Protein AF-A0A150N5N3-F1 (afdb_monomer_lite)

Foldseek 3Di:
DDPVVVVVVVVVCVVPDDLQKKKWKWFLFFTQDTGDGPNDDLPHDGVHTDDCQDLQVVCQVVVAWDWDWDPCPGRNATWTKTKHFDDDVSHGGMIMIIIHNDDDVPVQDWQFFDDPNDTDTHHPVQWPDWDCDPNWIWTDGPPDTGTGDPPPPPDDDDDDDDDDDDD

Structure (mmCIF, N/CA/C/O backbone):
data_AF-A0A150N5N3-F1
#
_entry.id   AF-A0A150N5N3-F1
#
loop_
_atom_site.group_PDB
_atom_site.id
_atom_site.type_symbol
_atom_site.label_atom_id
_atom_site.label_alt_id
_atom_site.label_comp_id
_atom_site.label_asym_id
_atom_site.label_entity_id
_atom_site.label_seq_id
_atom_site.pdbx_PDB_ins_code
_atom_site.Cartn_x
_atom_site.Cartn_y
_atom_site.Cartn_z
_atom_site.occupancy
_atom_site.B_iso_or_equiv
_atom_site.auth_seq_id
_atom_site.auth_comp_id
_atom_site.auth_asym_id
_atom_site.auth_atom_id
_atom_site.pdbx_PDB_model_num
ATOM 1 N N . MET A 1 1 ? -0.217 6.697 16.733 1.00 68.69 1 MET A N 1
ATOM 2 C CA . MET A 1 1 ? -0.863 7.430 15.624 1.00 68.69 1 MET A CA 1
ATOM 3 C C . MET A 1 1 ? -2.122 8.104 16.159 1.00 68.69 1 MET A C 1
ATOM 5 O O . MET A 1 1 ? -2.891 7.429 16.837 1.00 68.69 1 MET A O 1
ATOM 9 N N . ASP A 1 2 ? -2.324 9.403 15.938 1.00 77.12 2 ASP A N 1
ATOM 10 C CA . ASP A 1 2 ? -3.511 10.107 16.445 1.00 77.12 2 ASP A CA 1
ATOM 11 C C . ASP A 1 2 ? -4.735 9.940 15.508 1.00 77.12 2 ASP A C 1
ATOM 13 O O . ASP A 1 2 ? -4.597 9.624 14.323 1.00 77.12 2 ASP A O 1
ATOM 17 N N . ARG A 1 3 ? -5.951 10.145 16.036 1.00 73.44 3 ARG A N 1
ATOM 18 C CA . ARG A 1 3 ? -7.210 9.987 15.276 1.00 73.44 3 ARG A CA 1
ATOM 19 C C . ARG A 1 3 ? -7.422 11.046 14.183 1.00 73.44 3 ARG A C 1
ATOM 21 O O . ARG A 1 3 ? -8.033 10.734 13.162 1.00 73.44 3 ARG A O 1
ATOM 28 N N . PHE A 1 4 ? -6.944 12.270 14.381 1.00 72.19 4 PHE A N 1
ATOM 29 C CA . PHE A 1 4 ? -7.058 13.372 13.423 1.00 72.19 4 PHE A CA 1
ATOM 30 C C . PHE A 1 4 ? -6.203 13.123 12.169 1.00 72.19 4 PHE A C 1
ATOM 32 O O . PHE A 1 4 ? -6.682 13.299 11.043 1.00 72.19 4 PHE A O 1
ATOM 39 N N . THR A 1 5 ? -4.989 12.595 12.339 1.00 83.81 5 THR A N 1
ATOM 40 C CA . THR A 1 5 ? -4.118 12.176 11.230 1.00 83.81 5 THR A CA 1
ATOM 41 C C . THR A 1 5 ? -4.751 11.046 10.426 1.00 83.81 5 THR A C 1
ATOM 43 O O . THR A 1 5 ? -4.779 11.103 9.197 1.00 83.81 5 THR A O 1
ATOM 46 N N . VAL A 1 6 ? -5.340 10.049 11.096 1.00 86.44 6 VAL A N 1
ATOM 47 C CA . VAL A 1 6 ? -6.051 8.954 10.414 1.00 86.44 6 VAL A CA 1
ATOM 48 C C . VAL A 1 6 ? -7.205 9.498 9.569 1.00 86.44 6 VAL A C 1
ATOM 50 O O . VAL A 1 6 ? -7.305 9.154 8.394 1.00 86.44 6 VAL A O 1
ATOM 53 N N . SER A 1 7 ? -8.035 10.391 10.118 1.00 85.19 7 SER A N 1
ATOM 54 C CA . SER A 1 7 ? -9.146 11.002 9.373 1.00 85.19 7 SER A CA 1
ATOM 55 C C . SER A 1 7 ? -8.671 11.777 8.139 1.00 85.19 7 SER A C 1
ATOM 57 O O . SER A 1 7 ? -9.297 11.706 7.082 1.00 85.19 7 SER A O 1
ATOM 59 N N . SER A 1 8 ? -7.560 12.504 8.262 1.00 87.75 8 SER A N 1
ATOM 60 C CA . SER A 1 8 ? -6.985 13.284 7.161 1.00 87.75 8 SER A CA 1
ATOM 61 C C . SER A 1 8 ? -6.475 12.381 6.036 1.00 87.75 8 SER A C 1
ATOM 63 O O . SER A 1 8 ? -6.786 12.613 4.869 1.00 87.75 8 SER A O 1
ATOM 65 N N . ILE A 1 9 ? -5.770 11.299 6.385 1.00 88.75 9 ILE A N 1
ATOM 66 C CA . ILE A 1 9 ? -5.293 10.298 5.421 1.00 88.75 9 ILE A CA 1
ATOM 67 C C . ILE A 1 9 ? -6.475 9.648 4.699 1.00 88.75 9 ILE A C 1
ATOM 69 O O . ILE A 1 9 ? -6.479 9.575 3.474 1.00 88.75 9 ILE A O 1
ATOM 73 N N . VAL A 1 10 ? -7.507 9.229 5.435 1.00 86.62 10 VAL A N 1
ATOM 74 C CA . VAL A 1 10 ? -8.708 8.611 4.852 1.00 86.62 10 VAL A CA 1
ATOM 75 C C . VAL A 1 10 ? -9.387 9.541 3.848 1.00 86.62 10 VAL A C 1
ATOM 77 O O . VAL A 1 10 ? -9.803 9.089 2.781 1.00 86.62 10 VAL A O 1
ATOM 80 N N . LYS A 1 11 ? -9.479 10.841 4.148 1.00 86.25 11 LYS A N 1
ATOM 81 C CA . LYS A 1 11 ? -10.048 11.825 3.220 1.00 86.25 11 LYS A CA 1
ATOM 82 C C . LYS A 1 11 ? -9.256 11.886 1.911 1.00 86.25 11 LYS A C 1
ATOM 84 O O . LYS A 1 11 ? -9.840 11.728 0.845 1.00 86.25 11 LYS A O 1
ATOM 89 N N . VAL A 1 12 ? -7.933 12.020 2.002 1.00 86.88 12 VAL A N 1
ATOM 90 C CA . VAL A 1 12 ? -7.040 12.058 0.832 1.00 86.88 12 VAL A CA 1
ATOM 91 C C . VAL A 1 12 ? -7.145 10.770 0.010 1.00 86.88 12 VAL A C 1
ATOM 93 O O . VAL A 1 12 ? -7.246 10.816 -1.212 1.00 86.88 12 VAL A O 1
ATOM 96 N N . MET A 1 13 ? -7.181 9.605 0.659 1.00 85.31 13 MET A N 1
ATOM 97 C CA . MET A 1 13 ? -7.297 8.319 -0.039 1.00 85.31 13 MET A CA 1
ATOM 98 C C . MET A 1 13 ? -8.621 8.178 -0.799 1.00 85.31 13 MET A C 1
ATOM 100 O O . MET A 1 13 ? -8.628 7.659 -1.913 1.00 85.31 13 MET A O 1
ATOM 104 N N . ASN A 1 14 ? -9.724 8.667 -0.230 1.00 82.12 14 ASN A N 1
ATOM 105 C CA . ASN A 1 14 ? -11.031 8.652 -0.889 1.00 82.12 14 ASN A CA 1
ATOM 106 C C . ASN A 1 14 ? -11.118 9.600 -2.094 1.00 82.12 14 ASN A C 1
ATOM 108 O O . ASN A 1 14 ? -11.886 9.330 -3.014 1.00 82.12 14 ASN A O 1
ATOM 112 N N . GLU A 1 15 ? -10.349 10.690 -2.100 1.00 82.38 15 GLU A N 1
ATOM 113 C CA . GLU A 1 15 ? -10.271 11.617 -3.236 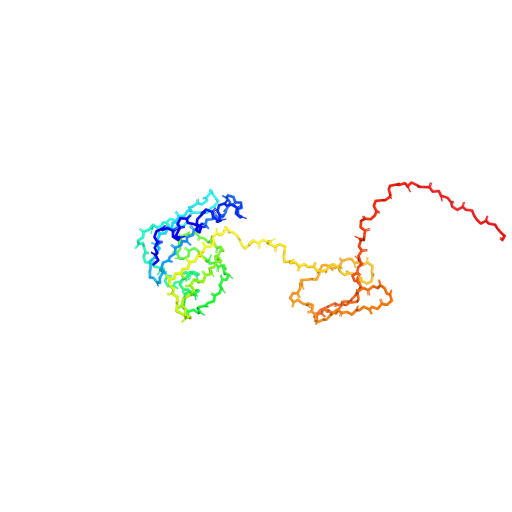1.00 82.38 15 GLU A CA 1
ATOM 114 C C . GLU A 1 15 ? -9.346 11.095 -4.351 1.00 82.38 15 GLU A C 1
ATOM 116 O O . GLU A 1 15 ? -9.626 11.301 -5.530 1.00 82.38 15 GLU A O 1
ATOM 121 N N . LEU A 1 16 ? -8.258 10.399 -3.997 1.00 78.44 16 LEU A N 1
ATOM 122 C CA . LEU A 1 16 ? -7.225 9.974 -4.951 1.00 78.44 16 LEU A CA 1
ATOM 123 C C . LEU A 1 16 ? -7.509 8.649 -5.666 1.00 78.44 16 LEU A C 1
ATOM 125 O O . LEU A 1 16 ? -6.997 8.436 -6.767 1.00 78.44 16 LEU A O 1
ATOM 129 N N . PHE A 1 17 ? -8.258 7.734 -5.053 1.00 74.31 17 PHE A N 1
ATOM 130 C CA . PHE A 1 17 ? -8.409 6.378 -5.576 1.00 74.31 17 PHE A CA 1
ATOM 131 C C . PHE A 1 17 ? -9.862 6.046 -5.941 1.00 74.31 17 PHE A C 1
ATOM 133 O O . PHE A 1 17 ? -10.785 6.383 -5.197 1.00 74.31 17 PHE A O 1
ATOM 140 N N . PRO A 1 18 ? -10.096 5.321 -7.054 1.00 63.94 18 PRO A N 1
ATOM 141 C CA . PRO A 1 18 ? -11.420 4.801 -7.375 1.00 63.94 18 PRO A CA 1
ATOM 142 C C . PRO A 1 18 ? -11.907 3.829 -6.286 1.00 63.94 18 PRO A C 1
ATOM 144 O O . PRO A 1 18 ? -11.107 3.172 -5.617 1.00 63.94 18 PRO A O 1
ATOM 147 N N . LYS A 1 19 ? -13.237 3.689 -6.147 1.00 68.38 19 LYS A N 1
ATOM 148 C CA . LYS A 1 19 ? -13.951 2.911 -5.098 1.00 68.38 19 LYS A CA 1
ATOM 149 C C . LYS A 1 19 ? -13.674 1.392 -5.079 1.00 68.38 19 LYS A C 1
ATOM 151 O O . LYS A 1 19 ? -14.403 0.626 -4.449 1.00 68.38 19 LYS A O 1
ATOM 156 N N . GLU A 1 20 ? -12.669 0.942 -5.810 1.00 76.56 20 GLU A N 1
ATOM 157 C CA . GLU A 1 20 ? -12.324 -0.457 -6.047 1.00 76.56 20 GLU A CA 1
ATOM 158 C C . GLU A 1 20 ? -11.259 -0.953 -5.062 1.00 76.56 20 GLU A C 1
ATOM 160 O O . GLU A 1 20 ? -11.224 -2.141 -4.736 1.00 76.56 20 GLU A O 1
ATOM 165 N N . ALA A 1 21 ? -10.438 -0.046 -4.527 1.00 86.69 21 ALA A N 1
ATOM 166 C CA . ALA A 1 21 ? -9.411 -0.368 -3.548 1.00 86.69 21 ALA A CA 1
ATOM 167 C C . ALA A 1 21 ? -9.968 -0.387 -2.119 1.00 86.69 21 ALA A C 1
ATOM 169 O O . ALA A 1 21 ? -10.728 0.491 -1.711 1.00 86.69 21 ALA A O 1
ATOM 170 N N . SER A 1 22 ? -9.555 -1.398 -1.361 1.00 93.44 22 SER A N 1
ATOM 171 C CA . SER A 1 22 ? -9.689 -1.435 0.093 1.00 93.44 22 SER A CA 1
ATOM 172 C C . SER A 1 22 ? -8.506 -0.722 0.737 1.00 93.44 22 SER A C 1
ATOM 174 O O . SER A 1 22 ? -7.384 -0.810 0.236 1.00 93.44 22 SER A O 1
ATOM 176 N N . PHE A 1 23 ? -8.720 -0.082 1.881 1.00 94.38 23 PHE A N 1
ATOM 177 C CA . PHE A 1 23 ? -7.664 0.627 2.602 1.00 94.38 23 PHE A CA 1
ATOM 178 C C . PHE A 1 23 ? -7.583 0.192 4.052 1.00 94.38 23 PHE A C 1
ATOM 180 O O . PHE A 1 23 ? -8.599 -0.008 4.713 1.00 94.38 23 PHE A O 1
ATOM 187 N N . VAL A 1 24 ? -6.363 0.068 4.563 1.00 95.38 24 VAL A N 1
ATOM 188 C CA . VAL A 1 24 ? -6.113 -0.174 5.981 1.00 95.38 24 VAL A CA 1
ATOM 189 C C . VAL A 1 24 ? -4.992 0.733 6.471 1.00 95.38 24 VAL A C 1
ATOM 191 O O . VAL A 1 24 ? -3.990 0.929 5.781 1.00 95.38 24 VAL A O 1
ATOM 194 N N . ILE A 1 25 ? -5.173 1.298 7.660 1.00 96.00 25 ILE A N 1
ATOM 195 C CA . ILE A 1 25 ? -4.165 2.100 8.356 1.00 96.00 25 ILE A CA 1
ATOM 196 C C . ILE A 1 25 ? -3.837 1.390 9.662 1.00 96.00 25 ILE A C 1
ATOM 198 O O . ILE A 1 25 ? -4.743 0.954 10.376 1.00 96.00 25 ILE A O 1
ATOM 202 N N . SER A 1 26 ? -2.554 1.276 9.980 1.00 96.06 26 SER A N 1
ATOM 203 C CA . SER A 1 26 ? -2.055 0.684 11.221 1.00 96.06 26 SER A CA 1
ATOM 204 C C . SER A 1 26 ? -1.124 1.640 11.961 1.00 96.06 26 SER A C 1
ATOM 206 O O . SER A 1 26 ? -0.554 2.545 11.348 1.00 96.06 26 SER A O 1
ATOM 208 N N . ASP A 1 27 ? -0.938 1.413 13.261 1.00 95.00 27 ASP A N 1
ATOM 209 C CA . ASP A 1 27 ? 0.291 1.828 13.947 1.00 95.00 27 ASP A CA 1
ATOM 210 C C . ASP A 1 27 ? 1.403 0.785 13.695 1.00 95.00 27 ASP A C 1
ATOM 212 O O . ASP A 1 27 ? 1.389 0.075 12.681 1.00 95.00 27 ASP A O 1
ATOM 216 N N . ASP A 1 28 ? 2.389 0.720 14.586 1.00 93.00 28 ASP A N 1
ATOM 217 C CA . ASP A 1 28 ? 3.499 -0.228 14.570 1.00 93.00 28 ASP A CA 1
ATOM 218 C C . ASP A 1 28 ? 3.085 -1.673 14.920 1.00 93.00 28 ASP A C 1
ATOM 220 O O . ASP A 1 28 ? 3.849 -2.606 14.670 1.00 93.00 28 ASP A O 1
ATOM 224 N N . LYS A 1 29 ? 1.889 -1.893 15.487 1.00 94.50 29 LYS A N 1
ATOM 225 C CA . LYS A 1 29 ? 1.471 -3.182 16.079 1.00 94.50 29 LYS A CA 1
ATOM 226 C C . LYS A 1 29 ? 0.069 -3.650 15.691 1.00 94.50 29 LYS A C 1
ATOM 228 O O . LYS A 1 29 ? -0.176 -4.861 15.652 1.00 94.50 29 LYS A O 1
ATOM 233 N N . ARG A 1 30 ? -0.877 -2.741 15.470 1.00 96.81 30 ARG A N 1
ATOM 234 C CA . ARG A 1 30 ? -2.312 -3.006 15.311 1.00 96.81 30 ARG A CA 1
ATOM 235 C C . ARG A 1 30 ? -2.925 -2.162 14.203 1.00 96.81 30 ARG A C 1
ATOM 237 O O . ARG A 1 30 ? -2.501 -1.043 13.919 1.00 96.81 30 ARG A O 1
ATOM 244 N N . TYR A 1 31 ? -3.975 -2.694 13.593 1.00 96.69 31 TYR A N 1
ATOM 245 C CA . TYR A 1 31 ? -4.794 -1.951 12.644 1.00 96.69 31 TYR A CA 1
ATOM 246 C C . TYR A 1 31 ? -5.665 -0.931 13.383 1.00 96.69 31 TYR A C 1
ATOM 248 O O . TYR A 1 31 ? -6.297 -1.251 14.386 1.00 96.69 31 TYR A O 1
ATOM 256 N N . ILE A 1 32 ? -5.710 0.303 12.889 1.00 95.75 32 ILE A N 1
ATOM 257 C CA . ILE A 1 32 ? -6.466 1.417 13.481 1.00 95.75 32 ILE A CA 1
ATOM 258 C C . ILE A 1 32 ? -7.730 1.703 12.679 1.00 95.75 32 ILE A C 1
ATOM 260 O O . ILE A 1 32 ? -8.762 2.062 13.240 1.00 95.75 32 ILE A O 1
ATOM 264 N N . TYR A 1 33 ? -7.654 1.555 11.362 1.00 94.94 33 TYR A N 1
ATOM 265 C CA . TYR A 1 33 ? -8.752 1.863 10.463 1.00 94.94 33 TYR A CA 1
ATOM 266 C C . TYR A 1 33 ? -8.780 0.865 9.318 1.00 94.94 33 TYR A C 1
ATOM 268 O O . TYR A 1 33 ? -7.728 0.501 8.792 1.00 94.94 33 TYR A O 1
ATOM 276 N N . TYR A 1 34 ? -9.983 0.457 8.925 1.00 95.31 34 TYR A N 1
ATOM 277 C CA . TYR A 1 34 ? -10.206 -0.393 7.770 1.00 95.31 34 TYR A CA 1
ATOM 278 C C . TYR A 1 34 ? -11.414 0.104 6.978 1.00 95.31 34 TYR A C 1
ATOM 280 O O . TYR A 1 34 ? -12.492 0.296 7.540 1.00 95.31 34 TYR A O 1
ATOM 288 N N . GLN A 1 35 ? -11.225 0.292 5.677 1.00 93.50 35 GLN A N 1
ATOM 289 C CA . GLN A 1 35 ? -12.264 0.637 4.718 1.00 93.50 35 GLN A CA 1
ATOM 290 C C . GLN A 1 35 ? -12.314 -0.453 3.643 1.00 93.50 35 GLN A C 1
ATOM 292 O O . GLN A 1 35 ? -11.443 -0.476 2.768 1.00 93.50 35 GLN A O 1
ATOM 297 N N . PRO A 1 36 ? -13.305 -1.359 3.694 1.00 93.88 36 PRO A N 1
ATOM 298 C CA . PRO A 1 36 ? -13.489 -2.357 2.655 1.00 93.88 36 PRO A CA 1
ATOM 299 C C . PRO A 1 36 ? -14.038 -1.731 1.365 1.00 93.88 36 PRO A C 1
ATOM 301 O O . PRO A 1 36 ? -14.794 -0.757 1.397 1.00 93.88 36 PRO A O 1
ATOM 304 N N . SER A 1 37 ? -13.709 -2.334 0.225 1.00 91.50 37 SER A N 1
ATOM 305 C CA . SER A 1 37 ? -14.311 -2.040 -1.075 1.00 91.50 37 SER A CA 1
ATOM 306 C C . SER A 1 37 ? -15.324 -3.118 -1.457 1.00 91.50 37 SER A C 1
ATOM 308 O O . SER A 1 37 ? -15.383 -4.190 -0.856 1.00 91.50 37 SER A O 1
ATOM 310 N N . LYS A 1 38 ? -16.120 -2.863 -2.503 1.00 87.81 38 LYS A N 1
ATOM 311 C CA . LYS A 1 38 ? -17.047 -3.877 -3.036 1.00 87.81 38 LYS A CA 1
ATOM 312 C C . LYS A 1 38 ? -16.328 -5.072 -3.668 1.00 87.81 38 LYS A C 1
ATOM 314 O O . LYS A 1 38 ? -16.919 -6.141 -3.763 1.00 87.81 38 LYS A O 1
ATOM 319 N N . GLN A 1 39 ? -15.099 -4.878 -4.150 1.00 89.12 39 GLN A N 1
ATOM 320 C CA . GLN A 1 39 ? -14.358 -5.912 -4.875 1.00 89.12 39 GLN A CA 1
ATOM 321 C C . GLN A 1 39 ? -13.527 -6.799 -3.952 1.00 89.12 39 GLN A C 1
ATOM 323 O O . GLN A 1 39 ? -13.301 -7.963 -4.274 1.00 89.12 39 GLN A O 1
ATOM 328 N N . ILE A 1 40 ? -13.046 -6.262 -2.829 1.00 91.00 40 ILE A N 1
ATOM 329 C CA . ILE A 1 40 ? -12.215 -7.022 -1.905 1.00 91.00 40 ILE A CA 1
ATOM 330 C C . ILE A 1 40 ? -12.435 -6.576 -0.467 1.00 91.00 40 ILE A C 1
ATOM 332 O O . ILE A 1 40 ? -12.318 -5.397 -0.152 1.00 91.00 40 ILE A O 1
ATOM 336 N N . ASP A 1 41 ? -12.695 -7.539 0.411 1.00 94.19 41 ASP A N 1
ATOM 337 C CA . ASP A 1 41 ? -12.859 -7.329 1.844 1.00 94.19 41 ASP A CA 1
ATOM 338 C C . ASP A 1 41 ? -12.057 -8.396 2.605 1.00 94.19 41 ASP A C 1
ATOM 340 O O . ASP A 1 41 ? -12.379 -9.582 2.551 1.00 94.19 41 ASP A O 1
ATOM 344 N N . LEU A 1 42 ? -10.993 -7.969 3.292 1.00 94.19 42 LEU A N 1
ATOM 345 C CA . LEU A 1 42 ? -10.104 -8.829 4.085 1.00 94.19 42 LEU A CA 1
ATOM 346 C C . LEU A 1 42 ? -10.624 -9.068 5.509 1.00 94.19 42 LEU A C 1
ATOM 348 O O . LEU A 1 42 ? -9.957 -9.744 6.294 1.00 94.19 42 LEU A O 1
ATOM 352 N N . LYS A 1 43 ? -11.783 -8.492 5.860 1.00 95.06 43 LYS A N 1
ATOM 353 C CA . LYS A 1 43 ? -12.440 -8.618 7.169 1.00 95.06 43 LYS A CA 1
ATOM 354 C C . LYS A 1 43 ? -11.561 -8.188 8.349 1.00 95.06 43 LYS A C 1
ATOM 356 O O . LYS A 1 43 ? -11.709 -8.710 9.451 1.00 95.06 43 LYS A O 1
ATOM 361 N N . ILE A 1 44 ? -10.665 -7.226 8.122 1.00 95.50 44 ILE A N 1
ATOM 362 C CA . ILE A 1 44 ? -9.809 -6.646 9.164 1.00 95.50 44 ILE A CA 1
ATOM 363 C C . ILE A 1 44 ? -10.662 -5.777 10.086 1.00 95.50 44 ILE A C 1
ATOM 365 O O . ILE A 1 44 ? -11.489 -4.992 9.621 1.00 95.50 44 ILE A O 1
ATOM 369 N N . ARG A 1 45 ? -10.446 -5.878 11.397 1.00 95.69 45 ARG A N 1
ATOM 370 C CA . ARG A 1 45 ? -11.115 -5.026 12.382 1.00 95.69 45 ARG A CA 1
ATOM 371 C C . ARG A 1 45 ? -10.111 -4.077 13.038 1.00 95.69 45 ARG A C 1
ATOM 373 O O . ARG A 1 45 ? -8.997 -4.493 13.362 1.00 95.69 45 ARG A O 1
ATOM 380 N N . PRO A 1 46 ? -10.476 -2.805 13.273 1.00 94.94 46 PRO A N 1
ATOM 381 C CA . PRO A 1 46 ? -9.700 -1.936 14.149 1.00 94.94 46 PRO A CA 1
ATOM 382 C C . PRO A 1 46 ? -9.424 -2.612 15.499 1.00 94.94 46 PRO A C 1
ATOM 384 O O . PRO A 1 46 ? -10.337 -3.134 16.136 1.00 94.94 46 PRO A O 1
ATOM 387 N N . GLY A 1 47 ? -8.165 -2.606 15.928 1.00 94.94 47 GLY A N 1
ATOM 388 C CA . GLY A 1 47 ? -7.673 -3.294 17.122 1.00 94.94 47 GLY A CA 1
ATOM 389 C C . GLY A 1 47 ? -6.993 -4.638 16.848 1.00 94.94 47 GLY A C 1
ATOM 390 O O . GLY A 1 47 ? -6.209 -5.082 17.693 1.00 94.94 47 GLY A O 1
ATOM 391 N N . ASP A 1 48 ? -7.215 -5.254 15.683 1.00 96.44 48 ASP A N 1
ATOM 392 C CA . ASP A 1 48 ? -6.541 -6.497 15.299 1.00 96.44 48 ASP A CA 1
ATOM 393 C C . ASP A 1 48 ? -5.021 -6.294 15.237 1.00 96.44 48 ASP A C 1
ATOM 395 O O . ASP A 1 48 ? -4.526 -5.267 14.762 1.00 96.44 48 ASP A O 1
ATOM 399 N N . LYS A 1 49 ? -4.258 -7.295 15.690 1.00 97.38 49 LYS A N 1
ATOM 400 C CA . LYS A 1 49 ? -2.798 -7.298 15.537 1.00 97.38 49 LYS A CA 1
ATOM 401 C C . LYS A 1 49 ? -2.424 -7.433 14.064 1.00 97.38 49 LYS A C 1
ATOM 403 O O . LYS A 1 49 ? -3.047 -8.193 13.319 1.00 97.38 49 LYS A O 1
ATOM 408 N N . ILE A 1 50 ? -1.354 -6.752 13.668 1.00 97.06 50 ILE A N 1
ATOM 409 C CA . ILE A 1 50 ? -0.804 -6.882 12.320 1.00 97.06 50 ILE A CA 1
ATOM 410 C C . ILE A 1 50 ? -0.278 -8.310 12.148 1.00 97.06 50 ILE A C 1
ATOM 412 O O . ILE A 1 50 ? 0.533 -8.790 12.941 1.00 97.06 50 ILE A O 1
ATOM 416 N N . LYS A 1 51 ? -0.752 -9.005 11.108 1.00 95.56 51 LYS A N 1
ATOM 417 C CA . LYS A 1 51 ? -0.331 -10.385 10.835 1.00 95.56 51 LYS A CA 1
ATOM 418 C C . LYS A 1 51 ? 1.106 -10.394 10.293 1.00 95.56 51 LYS A C 1
ATOM 420 O O . LYS A 1 51 ? 1.344 -9.668 9.325 1.00 95.56 51 LYS A O 1
ATOM 425 N N . PRO A 1 52 ? 2.028 -11.222 10.820 1.00 94.31 52 PRO A N 1
ATOM 426 C CA . PRO A 1 52 ? 3.425 -11.270 10.363 1.00 94.31 52 PRO A CA 1
ATOM 427 C C . PRO A 1 52 ? 3.587 -11.519 8.857 1.00 94.31 52 PRO A C 1
ATOM 429 O O . PRO A 1 52 ? 4.416 -10.910 8.193 1.00 94.31 52 PRO A O 1
ATOM 432 N N . GLU A 1 53 ? 2.708 -12.343 8.288 1.00 93.81 53 GLU A N 1
ATOM 433 C CA . GLU A 1 53 ? 2.715 -12.678 6.859 1.00 93.81 53 GLU A CA 1
ATOM 434 C C . GLU A 1 53 ? 2.097 -11.587 5.962 1.00 93.81 53 GLU A C 1
ATOM 436 O O . GLU A 1 53 ? 2.087 -11.711 4.733 1.00 93.81 53 GLU A O 1
ATOM 441 N N . SER A 1 54 ? 1.555 -10.511 6.542 1.00 95.56 54 SER A N 1
ATOM 442 C CA . SER A 1 54 ? 0.923 -9.427 5.786 1.00 95.56 54 SER A CA 1
ATOM 443 C C . SER A 1 54 ? 1.948 -8.507 5.119 1.00 95.56 54 SER A C 1
ATOM 445 O O . SER A 1 54 ? 3.072 -8.325 5.587 1.00 95.56 54 SER A O 1
ATOM 447 N N . VAL A 1 55 ? 1.530 -7.864 4.026 1.00 96.56 55 VAL A N 1
ATOM 448 C CA . VAL A 1 55 ? 2.340 -6.834 3.351 1.00 96.56 55 VAL A CA 1
ATOM 449 C C . VAL A 1 55 ? 2.637 -5.654 4.290 1.00 96.56 55 VAL A C 1
ATOM 451 O O . VAL A 1 55 ? 3.749 -5.130 4.284 1.00 96.56 55 VAL A O 1
ATOM 454 N N . THR A 1 56 ? 1.680 -5.302 5.155 1.00 97.25 56 THR A N 1
ATOM 455 C CA . THR A 1 56 ? 1.815 -4.244 6.166 1.00 97.25 56 THR A CA 1
ATOM 456 C C . THR A 1 56 ? 2.949 -4.537 7.144 1.00 97.25 56 THR A C 1
ATOM 458 O O . THR A 1 56 ? 3.791 -3.671 7.366 1.00 97.25 56 THR A O 1
ATOM 461 N N . TYR A 1 57 ? 3.015 -5.760 7.684 1.00 97.44 57 TYR A N 1
ATOM 462 C CA . TYR A 1 57 ? 4.093 -6.158 8.593 1.00 97.44 57 TYR A CA 1
ATOM 463 C C . TYR A 1 57 ? 5.455 -6.033 7.914 1.00 97.44 57 TYR A C 1
ATOM 465 O O . TYR A 1 57 ? 6.345 -5.362 8.425 1.00 97.44 57 TYR A O 1
ATOM 473 N N . LYS A 1 58 ? 5.584 -6.589 6.704 1.00 97.00 58 LYS A N 1
ATOM 474 C CA . LYS A 1 58 ? 6.832 -6.535 5.935 1.00 97.00 58 LYS A CA 1
ATOM 475 C C . LYS A 1 58 ? 7.287 -5.097 5.659 1.00 97.00 58 LYS A C 1
ATOM 477 O O . LYS A 1 58 ? 8.475 -4.806 5.762 1.00 97.00 58 LYS A O 1
ATOM 482 N N . ALA A 1 59 ? 6.361 -4.197 5.328 1.00 97.50 59 ALA A N 1
ATOM 483 C CA . ALA A 1 59 ? 6.674 -2.789 5.086 1.00 97.50 59 ALA A CA 1
ATOM 484 C C . ALA A 1 59 ? 7.144 -2.058 6.350 1.00 97.50 59 ALA A C 1
ATOM 486 O O . ALA A 1 59 ? 8.077 -1.262 6.272 1.00 97.50 59 ALA A O 1
ATOM 487 N N . LEU A 1 60 ? 6.546 -2.357 7.507 1.00 96.56 60 LEU A N 1
ATOM 488 C CA . LEU A 1 60 ? 6.988 -1.831 8.800 1.00 96.56 60 LEU A CA 1
ATOM 489 C C . LEU A 1 60 ? 8.378 -2.357 9.178 1.00 96.56 60 LEU A C 1
ATOM 491 O O . LEU A 1 60 ? 9.223 -1.575 9.600 1.00 96.56 60 LEU A O 1
ATOM 495 N N . THR A 1 61 ? 8.638 -3.653 8.979 1.00 95.62 61 THR A N 1
ATOM 496 C CA . THR A 1 61 ? 9.928 -4.283 9.305 1.00 95.62 61 THR A CA 1
ATOM 497 C C . THR A 1 61 ? 11.067 -3.759 8.438 1.00 95.62 61 THR A C 1
ATOM 499 O O . THR A 1 61 ? 12.137 -3.455 8.951 1.00 95.62 61 THR A O 1
ATOM 502 N N . VAL A 1 62 ? 10.854 -3.652 7.124 1.00 95.38 62 VAL A N 1
ATOM 503 C CA . VAL A 1 62 ? 11.892 -3.196 6.181 1.00 95.38 62 VAL A CA 1
ATOM 504 C C . VAL A 1 62 ? 11.917 -1.664 6.065 1.00 95.38 62 VAL A C 1
ATOM 506 O O . VAL A 1 62 ? 12.786 -1.116 5.395 1.00 95.38 62 VAL A O 1
ATOM 509 N N . GLN A 1 63 ? 10.962 -0.967 6.691 1.00 95.25 63 GLN A N 1
ATOM 510 C CA . GLN A 1 63 ? 10.843 0.497 6.696 1.00 95.25 63 GLN A CA 1
ATOM 511 C C . GLN A 1 63 ? 10.837 1.115 5.288 1.00 95.25 63 GLN A C 1
ATOM 513 O O . GLN A 1 63 ? 11.315 2.222 5.056 1.00 95.25 63 GLN A O 1
ATOM 518 N N . ARG A 1 64 ? 10.264 0.400 4.315 1.00 94.06 64 ARG A N 1
ATOM 519 C CA . ARG A 1 64 ? 10.122 0.875 2.935 1.00 94.06 64 ARG A CA 1
ATOM 520 C C . ARG A 1 64 ? 8.804 0.435 2.327 1.00 94.06 64 ARG A C 1
ATOM 522 O O . ARG A 1 64 ? 8.150 -0.485 2.816 1.00 94.06 64 ARG A O 1
ATOM 529 N N . LYS A 1 65 ? 8.443 1.066 1.211 1.00 95.12 65 LYS A N 1
ATOM 530 C CA . LYS A 1 65 ? 7.292 0.657 0.403 1.00 95.12 65 LYS A CA 1
ATOM 531 C C . LYS A 1 65 ? 7.442 -0.798 -0.051 1.00 95.12 65 LYS A C 1
ATOM 533 O O . LYS A 1 65 ? 8.454 -1.158 -0.648 1.00 95.12 65 LYS A O 1
ATOM 538 N N . ILE A 1 66 ? 6.403 -1.600 0.164 1.00 95.69 66 ILE A N 1
ATOM 539 C CA . ILE A 1 66 ? 6.287 -2.974 -0.340 1.00 95.69 66 ILE A CA 1
ATOM 540 C C . ILE A 1 66 ? 5.039 -3.070 -1.218 1.00 95.69 66 ILE A C 1
ATOM 542 O O . ILE A 1 66 ? 3.993 -2.524 -0.874 1.00 95.69 66 ILE A O 1
ATOM 546 N N . ALA A 1 67 ? 5.146 -3.760 -2.353 1.00 93.12 67 ALA A N 1
ATOM 547 C CA . ALA A 1 67 ? 4.034 -4.022 -3.262 1.00 93.12 67 ALA A CA 1
ATOM 548 C C . ALA A 1 67 ? 4.082 -5.487 -3.718 1.00 93.12 67 ALA A C 1
ATOM 550 O O . ALA A 1 67 ? 4.918 -5.849 -4.544 1.00 93.12 67 ALA A O 1
ATOM 551 N N . GLU A 1 68 ? 3.226 -6.339 -3.154 1.00 92.31 68 GLU A N 1
ATOM 552 C CA . GLU A 1 68 ? 3.322 -7.797 -3.304 1.00 92.31 68 GLU A CA 1
ATOM 553 C C . GLU A 1 68 ? 1.953 -8.466 -3.447 1.00 92.31 68 GLU A C 1
ATOM 555 O O . GLU A 1 68 ? 0.957 -8.037 -2.858 1.00 92.31 68 GLU A O 1
ATOM 560 N N . GLN A 1 69 ? 1.927 -9.563 -4.209 1.00 93.44 69 GLN A N 1
ATOM 561 C CA . GLN A 1 69 ? 0.790 -10.474 -4.261 1.00 93.44 69 GLN A CA 1
ATOM 562 C C . GLN A 1 69 ? 0.846 -11.415 -3.054 1.00 93.44 69 GLN A C 1
ATOM 564 O O . GLN A 1 69 ? 1.873 -12.041 -2.791 1.00 93.44 69 GLN A O 1
ATOM 569 N N . LYS A 1 70 ? -0.270 -11.535 -2.342 1.00 94.94 70 LYS A N 1
ATOM 570 C CA . LYS A 1 70 ? -0.479 -12.490 -1.258 1.00 94.94 70 LYS A CA 1
ATOM 571 C C . LYS A 1 70 ? -1.526 -13.513 -1.669 1.00 94.94 70 LYS A C 1
ATOM 573 O O . LYS A 1 70 ? -2.505 -13.193 -2.350 1.00 94.94 70 LYS A O 1
ATOM 578 N N . ASP A 1 71 ? -1.281 -14.755 -1.275 1.00 92.81 71 ASP A N 1
ATOM 579 C CA . ASP A 1 71 ? -2.242 -15.838 -1.415 1.00 92.81 71 ASP A CA 1
ATOM 580 C C . ASP A 1 71 ? -3.339 -15.738 -0.337 1.00 92.81 71 ASP A C 1
ATOM 582 O O . ASP A 1 71 ? -3.363 -14.827 0.496 1.00 92.81 71 ASP A O 1
ATOM 586 N N . SER A 1 72 ? -4.281 -16.677 -0.360 1.00 92.56 72 SER A N 1
ATOM 587 C CA . SER A 1 72 ? -5.398 -16.717 0.583 1.00 92.56 72 SER A CA 1
ATOM 588 C C . SER A 1 72 ? -5.009 -17.127 2.008 1.00 92.56 72 SER A C 1
ATOM 590 O O . SER A 1 72 ? -5.865 -17.073 2.889 1.00 92.56 72 SER A O 1
ATOM 592 N N . ARG A 1 73 ? -3.754 -17.502 2.298 1.00 91.62 73 ARG A N 1
ATOM 593 C CA . ARG A 1 73 ? -3.369 -18.046 3.617 1.00 91.62 73 ARG A CA 1
ATOM 594 C C . ARG A 1 73 ? -3.472 -17.010 4.734 1.00 91.62 73 ARG A C 1
ATOM 596 O O . ARG A 1 73 ? -3.752 -17.362 5.874 1.00 91.62 73 ARG A O 1
ATOM 603 N N . VAL A 1 74 ? -3.264 -15.730 4.418 1.00 89.19 74 VAL A N 1
ATOM 604 C CA . VAL A 1 74 ? -3.204 -14.663 5.431 1.00 89.19 74 VAL A CA 1
ATOM 605 C C . VAL A 1 74 ? -4.596 -14.154 5.822 1.00 89.19 74 VAL A C 1
ATOM 607 O O . VAL A 1 74 ? -4.863 -13.949 7.008 1.00 89.19 74 VAL A O 1
ATOM 610 N N . PHE A 1 75 ? -5.493 -13.943 4.854 1.00 92.00 75 PHE A N 1
ATOM 611 C CA . PHE A 1 75 ? -6.812 -13.315 5.071 1.00 92.00 75 PHE A CA 1
ATOM 612 C C . PHE A 1 75 ? -7.986 -14.079 4.434 1.00 92.00 75 PHE A C 1
ATOM 614 O O . PHE A 1 75 ? -9.084 -13.546 4.333 1.00 92.00 75 PHE A O 1
ATOM 621 N N . GLY A 1 76 ? -7.779 -15.320 3.991 1.00 91.19 76 GLY A N 1
ATOM 622 C CA . GLY A 1 76 ? -8.812 -16.154 3.364 1.00 91.19 76 GLY A CA 1
ATOM 623 C C . GLY A 1 76 ? -9.080 -15.836 1.890 1.00 91.19 76 GLY A C 1
ATOM 624 O O . GLY A 1 76 ? -9.626 -16.674 1.179 1.00 91.19 76 GLY A O 1
ATOM 625 N N . VAL A 1 77 ? -8.641 -14.674 1.399 1.00 92.25 77 VAL A N 1
ATOM 626 C CA . VAL A 1 77 ? -8.755 -14.262 -0.007 1.00 92.25 77 VAL A CA 1
ATOM 627 C C . VAL A 1 77 ? -7.399 -13.791 -0.543 1.00 92.25 77 VAL A C 1
ATOM 629 O O . VAL A 1 77 ? -6.662 -13.123 0.189 1.00 92.25 77 VAL A O 1
ATOM 632 N N . PRO A 1 78 ? -7.028 -14.144 -1.788 1.00 93.56 78 PRO A N 1
ATOM 633 C CA . PRO A 1 78 ? -5.810 -13.635 -2.404 1.00 93.56 78 PRO A CA 1
ATOM 634 C C . PRO A 1 78 ? -5.959 -12.143 -2.713 1.00 93.56 78 PRO A C 1
ATOM 636 O O . PRO A 1 78 ? -7.036 -11.681 -3.092 1.00 93.56 78 PRO A O 1
ATOM 639 N N . TYR A 1 79 ? -4.875 -11.387 -2.570 1.00 94.44 79 TYR A N 1
ATOM 640 C CA . TYR A 1 79 ? -4.901 -9.939 -2.763 1.00 94.44 79 TYR A CA 1
ATOM 641 C C . TYR A 1 79 ? -3.541 -9.391 -3.180 1.00 94.44 79 TYR A C 1
ATOM 643 O O . TYR A 1 79 ? -2.501 -9.982 -2.898 1.00 94.44 79 TYR A O 1
ATOM 651 N N . PHE A 1 80 ? -3.539 -8.231 -3.827 1.00 93.56 80 PHE A N 1
ATOM 652 C CA . PHE A 1 80 ? -2.338 -7.440 -4.050 1.00 93.56 80 PHE A CA 1
ATOM 653 C C . PHE A 1 80 ? -2.299 -6.292 -3.045 1.00 93.56 80 PHE A C 1
ATOM 655 O O . PHE A 1 80 ? -3.197 -5.448 -3.024 1.00 93.56 80 PHE A O 1
ATOM 662 N N . GLY A 1 81 ? -1.283 -6.278 -2.187 1.00 94.25 81 GLY A N 1
ATOM 663 C CA . GLY A 1 81 ? -1.104 -5.242 -1.174 1.00 94.25 81 GLY A CA 1
ATOM 664 C C . GLY A 1 81 ? -0.012 -4.261 -1.573 1.00 94.25 81 GLY A C 1
ATOM 665 O O . GLY A 1 81 ? 1.066 -4.679 -1.989 1.00 94.25 81 GLY A O 1
ATOM 666 N N . ILE A 1 82 ? -0.272 -2.968 -1.401 1.00 94.38 82 ILE A N 1
ATOM 667 C CA . ILE A 1 82 ? 0.725 -1.898 -1.495 1.00 94.38 82 ILE A CA 1
ATOM 668 C C . ILE A 1 82 ? 0.775 -1.205 -0.139 1.00 94.38 82 ILE A C 1
ATOM 670 O O . ILE A 1 82 ? -0.161 -0.496 0.220 1.00 94.38 82 ILE A O 1
ATOM 674 N N . SER A 1 83 ? 1.858 -1.400 0.604 1.00 95.94 83 SER A N 1
ATOM 675 C CA . SER A 1 83 ? 2.049 -0.863 1.950 1.00 95.94 83 SER A CA 1
ATOM 676 C C . SER A 1 83 ? 3.159 0.178 1.953 1.00 95.94 83 SER A C 1
ATOM 678 O O . SER A 1 83 ? 4.267 -0.093 1.491 1.00 95.94 83 SER A O 1
ATOM 680 N N . VAL A 1 84 ? 2.867 1.364 2.481 1.00 95.25 84 VAL A N 1
ATOM 681 C CA . VAL A 1 84 ? 3.820 2.465 2.664 1.00 95.25 84 VAL A CA 1
ATOM 682 C C . VAL A 1 84 ? 3.917 2.748 4.164 1.00 95.25 84 VAL A C 1
ATOM 684 O O . VAL A 1 84 ? 2.904 3.104 4.775 1.00 95.25 84 VAL A O 1
ATOM 687 N N . PRO A 1 85 ? 5.082 2.534 4.800 1.00 95.88 85 PRO A N 1
ATOM 688 C CA . PRO A 1 85 ? 5.249 2.844 6.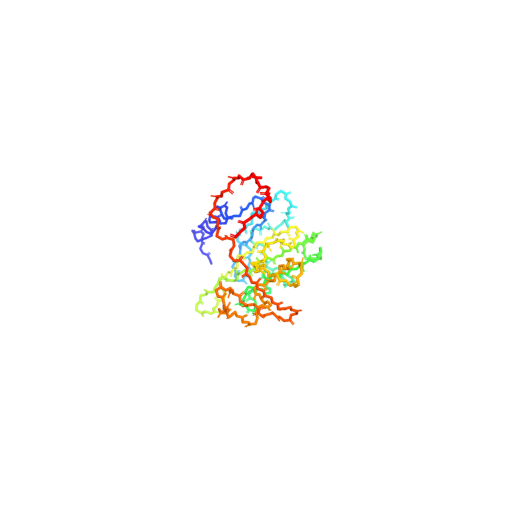211 1.00 95.88 85 PRO A CA 1
ATOM 689 C C . PRO A 1 85 ? 5.310 4.361 6.411 1.00 95.88 85 PRO A C 1
ATOM 691 O O . PRO A 1 85 ? 5.849 5.091 5.581 1.00 95.88 85 PRO A O 1
ATOM 694 N N . ILE A 1 86 ? 4.757 4.822 7.526 1.00 93.81 86 ILE A N 1
ATOM 695 C CA . ILE A 1 86 ? 4.888 6.193 8.008 1.00 93.81 86 ILE A CA 1
ATOM 696 C C . ILE A 1 86 ? 6.036 6.190 9.005 1.00 93.81 86 ILE A C 1
ATOM 698 O O . ILE A 1 86 ? 5.950 5.546 10.055 1.00 93.81 86 ILE A O 1
ATOM 702 N N . LEU A 1 87 ? 7.111 6.879 8.642 1.00 92.56 87 LEU A N 1
ATOM 703 C CA . LEU A 1 87 ? 8.327 6.971 9.435 1.00 92.56 87 LEU A CA 1
ATOM 704 C C . LEU A 1 87 ? 8.382 8.328 10.139 1.00 92.56 87 LEU A C 1
ATOM 706 O O . LEU A 1 87 ? 8.030 9.347 9.550 1.00 92.56 87 LEU A O 1
ATOM 710 N N . ASP A 1 88 ? 8.848 8.317 11.378 1.00 90.31 88 ASP A N 1
ATOM 711 C CA . ASP A 1 88 ? 9.172 9.489 12.185 1.00 90.31 88 ASP A CA 1
ATOM 712 C C . ASP A 1 88 ? 10.601 9.306 12.690 1.00 90.31 88 ASP A C 1
ATOM 714 O O . ASP A 1 88 ? 10.882 8.348 13.413 1.00 90.31 88 ASP A O 1
ATOM 718 N N . ASP A 1 89 ? 11.511 10.154 12.215 1.00 90.00 89 ASP A N 1
ATOM 719 C CA . ASP A 1 89 ? 12.953 10.050 12.471 1.00 90.00 89 ASP A CA 1
ATOM 720 C C . ASP A 1 89 ? 13.514 8.627 12.237 1.00 90.00 89 ASP A C 1
ATOM 722 O O . ASP A 1 89 ? 14.153 8.012 13.087 1.00 90.00 89 ASP A O 1
ATOM 726 N N . GLY A 1 90 ? 13.148 8.028 11.096 1.00 86.00 90 GLY A N 1
ATOM 727 C CA . GLY A 1 90 ? 13.534 6.659 10.724 1.00 86.00 90 GLY A CA 1
ATOM 728 C C . GLY A 1 90 ? 12.779 5.539 11.454 1.00 86.00 90 GLY A C 1
ATOM 729 O O . GLY A 1 90 ? 12.903 4.375 11.078 1.00 86.00 90 GLY A O 1
ATOM 730 N N . ASN A 1 91 ? 11.942 5.855 12.443 1.00 90.25 91 ASN A N 1
ATOM 731 C CA . ASN A 1 91 ? 11.179 4.865 13.199 1.00 90.25 91 ASN A CA 1
ATOM 732 C C . ASN A 1 91 ? 9.749 4.713 12.654 1.00 90.25 91 ASN A C 1
ATOM 734 O O . ASN A 1 91 ? 9.038 5.708 12.501 1.00 90.25 91 ASN A O 1
ATOM 738 N N . PRO A 1 92 ? 9.261 3.487 12.399 1.00 91.00 92 PRO A N 1
ATOM 739 C CA . PRO A 1 92 ? 7.906 3.273 11.912 1.00 91.00 92 PRO A CA 1
ATOM 740 C C . PRO A 1 92 ? 6.876 3.601 13.000 1.00 91.00 92 PRO A C 1
ATOM 742 O O . PRO A 1 92 ? 6.824 2.950 14.041 1.00 91.00 92 PRO A O 1
ATOM 745 N N . LYS A 1 93 ? 6.023 4.599 12.748 1.00 93.69 93 LYS A N 1
ATOM 746 C CA . LYS A 1 93 ? 4.883 4.976 13.611 1.00 93.69 93 LYS A CA 1
ATOM 747 C C . LYS A 1 93 ? 3.558 4.386 13.147 1.00 93.69 93 LYS A C 1
ATOM 749 O O . LYS A 1 93 ? 2.568 4.431 13.880 1.00 93.69 93 LYS A O 1
ATOM 754 N N . GLY A 1 94 ? 3.529 3.884 11.919 1.00 94.56 94 GLY A N 1
ATOM 755 C CA . GLY A 1 94 ? 2.343 3.322 11.306 1.00 94.56 94 GLY A CA 1
ATOM 756 C C . GLY A 1 94 ? 2.564 2.920 9.864 1.00 94.56 94 GLY A C 1
ATOM 757 O O . GLY A 1 94 ? 3.670 3.003 9.333 1.00 94.56 94 GLY A O 1
ATOM 758 N N . CYS A 1 95 ? 1.502 2.469 9.217 1.00 96.25 95 CYS A N 1
ATOM 759 C CA . CYS A 1 95 ? 1.536 2.101 7.813 1.00 96.25 95 CYS A CA 1
ATOM 760 C C . CYS A 1 95 ? 0.182 2.358 7.163 1.00 96.25 95 CYS A C 1
ATOM 762 O O . CYS A 1 95 ? -0.865 2.090 7.753 1.00 96.25 95 CYS A O 1
ATOM 764 N N . VAL A 1 96 ? 0.210 2.848 5.927 1.00 95.75 96 VAL A N 1
ATOM 765 C CA . VAL A 1 96 ? -0.961 2.936 5.056 1.00 95.75 96 VAL A CA 1
ATOM 766 C C . VAL A 1 96 ? -0.847 1.832 4.023 1.00 95.75 96 VAL A C 1
ATOM 768 O O . VAL A 1 96 ? 0.183 1.690 3.365 1.00 95.75 96 VAL A O 1
ATOM 771 N N . THR A 1 97 ? -1.892 1.025 3.884 1.00 95.44 97 THR A N 1
ATOM 772 C CA . THR A 1 97 ? -1.911 -0.087 2.939 1.00 95.44 97 THR A CA 1
ATOM 773 C C . THR A 1 97 ? -3.142 -0.016 2.046 1.00 95.44 97 THR A C 1
ATOM 775 O O . THR A 1 97 ? -4.273 0.006 2.530 1.00 95.44 97 THR A O 1
ATOM 778 N N . ALA A 1 98 ? -2.908 -0.017 0.736 1.00 93.69 98 ALA A N 1
ATOM 779 C CA . ALA A 1 98 ? -3.926 -0.236 -0.280 1.00 93.69 98 ALA A CA 1
ATOM 780 C C . ALA A 1 98 ? -4.005 -1.725 -0.624 1.00 93.69 98 ALA A C 1
ATOM 782 O O . ALA A 1 98 ? -2.985 -2.404 -0.758 1.00 93.69 98 ALA A O 1
ATOM 783 N N . ILE A 1 99 ? -5.224 -2.227 -0.765 1.00 94.00 99 ILE A N 1
ATOM 784 C CA . ILE A 1 99 ? -5.543 -3.628 -1.015 1.00 94.00 99 ILE A CA 1
ATOM 785 C C . ILE A 1 99 ? -6.378 -3.687 -2.286 1.00 94.00 99 ILE A C 1
ATOM 787 O O . ILE A 1 99 ? -7.436 -3.064 -2.387 1.00 94.00 99 ILE A O 1
ATOM 791 N N . LEU A 1 100 ? -5.899 -4.456 -3.252 1.00 91.38 100 LEU A N 1
ATOM 792 C CA . LEU A 1 100 ? -6.502 -4.600 -4.568 1.00 91.38 100 LEU A CA 1
ATOM 793 C C . LEU A 1 100 ? -6.753 -6.087 -4.849 1.00 91.38 100 LEU A C 1
ATOM 795 O O . LEU A 1 100 ? -5.969 -6.931 -4.407 1.00 91.38 100 LEU A O 1
ATOM 799 N N . PRO A 1 101 ? -7.803 -6.443 -5.608 1.00 89.56 101 PRO A N 1
ATOM 800 C CA . PRO A 1 101 ? -8.064 -7.840 -5.962 1.00 89.56 101 PRO A CA 1
ATOM 801 C C . PRO A 1 101 ? -6.983 -8.425 -6.877 1.00 89.56 101 PRO A C 1
ATOM 803 O O . PRO A 1 101 ? -6.763 -9.635 -6.898 1.00 89.56 101 PRO A O 1
ATOM 806 N N . ARG A 1 102 ? -6.301 -7.575 -7.651 1.00 86.25 102 ARG A N 1
ATOM 807 C CA . ARG A 1 102 ? -5.218 -7.948 -8.564 1.00 86.25 102 ARG A CA 1
ATOM 808 C C . ARG A 1 102 ? -4.152 -6.866 -8.552 1.00 86.25 102 ARG A C 1
ATOM 810 O O . ARG A 1 102 ? -4.451 -5.711 -8.246 1.00 86.25 102 ARG A O 1
ATOM 817 N N . LYS A 1 103 ? -2.923 -7.234 -8.925 1.00 83.44 103 LYS A N 1
ATOM 818 C CA . LYS A 1 103 ? -1.866 -6.258 -9.201 1.00 83.44 103 LYS A CA 1
ATOM 819 C C . LYS A 1 103 ? -2.424 -5.229 -10.183 1.00 83.44 103 LYS A C 1
ATOM 821 O O . LYS A 1 103 ? -2.860 -5.631 -11.265 1.00 83.44 103 LYS A O 1
ATOM 826 N N . PRO A 1 104 ? -2.474 -3.939 -9.812 1.00 75.69 104 PRO A N 1
ATOM 827 C CA . PRO A 1 104 ? -3.035 -2.959 -10.704 1.00 75.69 104 PRO A CA 1
ATOM 828 C C . PRO A 1 104 ? -2.132 -2.918 -11.929 1.00 75.69 104 PRO A C 1
ATOM 830 O O . PRO A 1 104 ? -0.909 -2.793 -11.811 1.00 75.69 104 PRO A O 1
ATOM 833 N N . LEU A 1 105 ? -2.743 -3.001 -13.106 1.00 66.69 105 LEU A N 1
ATOM 834 C CA . LEU A 1 105 ? -2.096 -2.678 -14.372 1.00 66.69 105 LEU A CA 1
ATOM 835 C C . LEU A 1 105 ? -1.920 -1.157 -14.466 1.00 66.69 105 LEU A C 1
ATOM 837 O O . LEU A 1 105 ? -2.239 -0.575 -15.498 1.00 66.69 105 LEU A O 1
ATOM 841 N N . LEU A 1 106 ? -1.488 -0.500 -13.373 1.00 58.03 106 LEU A N 1
ATOM 842 C CA . LEU A 1 106 ? -1.037 0.883 -13.427 1.00 58.03 106 LEU A CA 1
ATOM 843 C C . LEU A 1 106 ? -0.118 0.934 -14.634 1.00 58.03 106 LEU A C 1
ATOM 845 O O . LEU A 1 106 ? 0.848 0.170 -14.690 1.00 58.03 106 LEU A O 1
ATOM 849 N N . THR A 1 107 ? -0.490 1.754 -15.614 1.00 56.06 107 THR A N 1
ATOM 850 C CA . THR A 1 107 ? 0.352 2.097 -16.747 1.00 56.06 107 THR A CA 1
ATOM 851 C C . THR A 1 107 ? 1.651 2.573 -16.138 1.00 56.06 107 THR A C 1
ATOM 853 O O . THR A 1 107 ? 1.746 3.723 -15.706 1.00 56.06 107 THR A O 1
ATOM 856 N N . MET A 1 108 ? 2.626 1.666 -16.015 1.00 60.12 108 MET A N 1
ATOM 857 C CA . MET A 1 108 ? 3.991 2.072 -15.766 1.00 60.12 108 MET A CA 1
ATOM 858 C C . MET A 1 108 ? 4.245 3.137 -16.810 1.00 60.12 108 MET A C 1
ATOM 860 O O . MET A 1 108 ? 3.925 2.887 -17.978 1.00 60.12 108 MET A O 1
ATOM 864 N N . PRO A 1 109 ? 4.707 4.330 -16.416 1.00 72.31 109 PRO A N 1
ATOM 865 C CA . PRO A 1 109 ? 5.003 5.323 -17.413 1.00 72.31 109 PRO A CA 1
ATOM 866 C C . PRO A 1 109 ? 5.967 4.634 -18.391 1.00 72.31 109 PRO A C 1
ATOM 868 O O . PRO A 1 109 ? 6.888 3.902 -18.000 1.00 72.31 109 PRO A O 1
ATOM 871 N N . TYR A 1 110 ? 5.642 4.735 -19.666 1.00 80.50 110 TYR A N 1
ATOM 872 C CA . TYR A 1 110 ? 6.400 4.105 -20.723 1.00 80.50 110 TYR A CA 1
ATOM 873 C C . TYR A 1 110 ? 6.665 5.153 -21.783 1.00 80.50 110 TYR A C 1
ATOM 875 O O . TYR A 1 110 ? 5.839 6.028 -22.049 1.00 80.50 110 TYR A O 1
ATOM 883 N N . LEU A 1 111 ? 7.837 5.058 -22.384 1.00 87.44 111 LEU A N 1
ATOM 884 C CA . LEU A 1 111 ? 8.198 5.821 -23.551 1.00 87.44 111 LEU A CA 1
ATOM 885 C C . LEU A 1 111 ? 7.945 4.942 -24.767 1.00 87.44 111 LEU A C 1
ATOM 887 O O . LEU A 1 111 ? 8.509 3.856 -24.884 1.00 87.44 111 LEU A O 1
ATOM 891 N N . THR A 1 112 ? 7.083 5.379 -25.677 1.00 89.56 112 THR A N 1
ATOM 892 C CA . THR A 1 112 ? 6.884 4.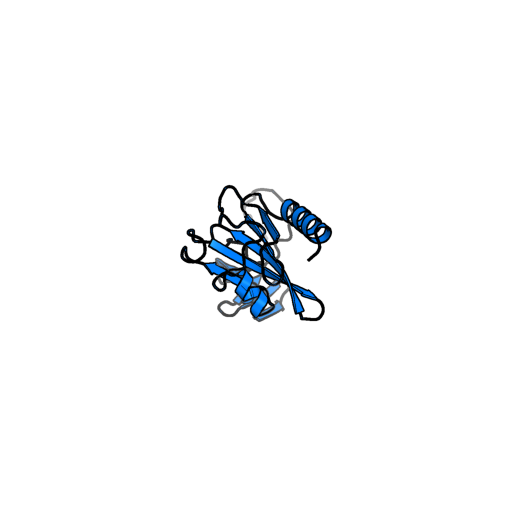639 -26.925 1.00 89.56 112 THR A CA 1
ATOM 893 C C . THR A 1 112 ? 7.998 4.993 -27.895 1.00 89.56 112 THR A C 1
ATOM 895 O O . THR A 1 112 ? 8.143 6.157 -28.271 1.00 89.56 112 THR A O 1
ATOM 898 N N . ILE A 1 113 ? 8.771 4.003 -28.325 1.00 92.50 113 ILE A N 1
ATOM 899 C CA . ILE A 1 113 ? 9.857 4.188 -29.289 1.00 92.50 113 ILE A CA 1
ATOM 900 C C . ILE A 1 113 ? 9.512 3.490 -30.598 1.00 92.50 113 ILE A C 1
ATOM 902 O O . ILE A 1 113 ? 8.818 2.472 -30.609 1.00 92.50 113 ILE A O 1
ATOM 906 N N . ARG A 1 114 ? 9.986 4.036 -31.716 1.00 91.44 114 ARG A N 1
ATOM 907 C CA . ARG A 1 114 ? 9.906 3.371 -33.014 1.00 91.44 114 ARG A CA 1
ATOM 908 C C . ARG A 1 114 ? 11.152 2.516 -33.214 1.00 91.44 114 ARG A C 1
ATOM 910 O O . ARG A 1 114 ? 12.253 3.061 -33.302 1.00 91.44 114 ARG A O 1
ATOM 917 N N . VAL A 1 115 ? 10.957 1.202 -33.303 1.00 90.50 115 VAL A N 1
ATOM 918 C CA . VAL A 1 115 ? 11.993 0.211 -33.624 1.00 90.50 115 VAL A CA 1
ATOM 919 C C . VAL A 1 115 ? 11.629 -0.400 -34.968 1.00 90.50 115 VAL A C 1
ATOM 921 O O . VAL A 1 115 ? 10.563 -1.006 -35.100 1.00 90.50 115 VAL A O 1
ATOM 924 N N . MET A 1 116 ? 12.482 -0.214 -35.977 1.00 86.56 116 MET A N 1
ATOM 925 C CA . MET A 1 116 ? 12.168 -0.571 -37.367 1.00 86.56 116 MET A CA 1
ATOM 926 C C . MET A 1 116 ? 10.811 0.050 -37.785 1.00 86.56 116 MET A C 1
ATOM 928 O O . MET A 1 116 ? 10.649 1.274 -37.753 1.00 86.56 116 MET A O 1
ATOM 932 N N . ASP A 1 117 ? 9.807 -0.779 -38.084 1.00 85.38 117 ASP A N 1
ATOM 933 C CA . ASP A 1 117 ? 8.452 -0.361 -38.465 1.00 85.38 117 ASP A CA 1
ATOM 934 C C . ASP A 1 117 ? 7.384 -0.661 -37.405 1.00 85.38 117 ASP A C 1
ATOM 936 O O . ASP A 1 117 ? 6.199 -0.794 -37.715 1.00 85.38 117 ASP A O 1
ATOM 940 N N . ARG A 1 118 ? 7.778 -0.765 -36.130 1.00 85.44 118 ARG A N 1
ATOM 941 C CA . ARG A 1 118 ? 6.849 -0.999 -35.015 1.00 85.44 118 ARG A CA 1
ATOM 942 C C . ARG A 1 118 ? 7.020 0.028 -33.902 1.00 85.44 118 ARG A C 1
ATOM 944 O O . ARG A 1 118 ? 8.119 0.505 -33.629 1.00 85.44 118 ARG A O 1
ATOM 951 N N . TRP A 1 119 ? 5.907 0.339 -33.242 1.00 89.50 119 TRP A N 1
ATOM 952 C CA . TRP A 1 119 ? 5.885 1.111 -32.003 1.00 89.50 119 TRP A CA 1
ATOM 953 C C . TRP A 1 119 ? 5.993 0.165 -30.813 1.00 89.50 119 TRP A C 1
ATOM 955 O O . TRP A 1 119 ? 5.168 -0.735 -30.662 1.00 89.50 119 TRP A O 1
ATOM 965 N N . LEU A 1 120 ? 7.007 0.373 -29.979 1.00 90.56 120 LEU A N 1
ATOM 966 C CA . LEU A 1 120 ? 7.297 -0.449 -28.813 1.00 90.56 120 LEU A CA 1
ATOM 967 C C . LEU A 1 120 ? 7.198 0.412 -27.544 1.00 90.56 120 LEU A C 1
ATOM 969 O O . LEU A 1 120 ? 7.967 1.368 -27.413 1.00 90.56 120 LEU A O 1
ATOM 973 N N . PRO A 1 121 ? 6.275 0.120 -26.609 1.00 89.94 121 PRO A N 1
ATOM 974 C CA . PRO A 1 121 ? 6.275 0.765 -25.303 1.00 89.94 121 PRO A CA 1
ATOM 975 C C . PRO A 1 121 ? 7.461 0.255 -24.473 1.00 89.94 121 PRO A C 1
ATOM 977 O O . PRO A 1 121 ? 7.623 -0.949 -24.271 1.00 89.94 121 PRO A O 1
ATOM 980 N N . VAL A 1 122 ? 8.289 1.175 -23.985 1.00 89.44 122 VAL A N 1
ATOM 981 C CA . VAL A 1 122 ? 9.432 0.885 -23.111 1.00 89.44 122 VAL A CA 1
ATOM 982 C C . VAL A 1 122 ? 9.160 1.468 -21.726 1.00 89.44 122 VAL A C 1
ATOM 984 O O . VAL A 1 122 ? 9.083 2.690 -21.604 1.00 89.44 122 VAL A O 1
ATOM 987 N N . PRO A 1 123 ? 9.007 0.646 -20.673 1.00 88.31 123 PRO A N 1
ATOM 988 C CA . PRO A 1 123 ? 8.880 1.137 -19.301 1.00 88.31 123 PRO A CA 1
ATOM 989 C C . PRO A 1 123 ? 10.076 2.012 -18.900 1.00 88.31 123 PRO A C 1
ATOM 991 O O . PRO A 1 123 ? 11.211 1.665 -19.228 1.00 88.31 123 PRO A O 1
ATOM 994 N N . PHE A 1 124 ? 9.854 3.105 -18.155 1.00 86.38 124 PHE A N 1
ATOM 995 C CA . PHE A 1 124 ? 10.951 4.002 -17.731 1.00 86.38 124 PHE A CA 1
ATOM 996 C C . PHE A 1 124 ? 12.069 3.280 -16.965 1.00 86.38 124 PHE A C 1
ATOM 998 O O . PHE A 1 124 ? 13.228 3.639 -17.119 1.00 86.38 124 PHE A O 1
ATOM 1005 N N . GLU A 1 125 ? 11.744 2.240 -16.193 1.00 84.88 125 GLU A N 1
ATOM 1006 C CA . GLU A 1 125 ? 12.728 1.422 -15.463 1.00 84.88 125 GLU A CA 1
ATOM 1007 C C . GLU A 1 125 ? 13.751 0.719 -16.369 1.00 84.88 125 GLU A C 1
ATOM 1009 O O . GLU A 1 125 ? 14.846 0.396 -15.922 1.00 84.88 125 GLU A O 1
ATOM 1014 N N . ASN A 1 126 ? 13.411 0.509 -17.643 1.00 89.81 126 ASN A N 1
ATOM 1015 C CA . ASN A 1 126 ? 14.276 -0.145 -18.620 1.00 89.81 126 ASN A CA 1
ATOM 1016 C C . ASN A 1 126 ? 15.031 0.851 -19.507 1.00 89.81 126 ASN A C 1
ATOM 1018 O O . ASN A 1 126 ? 15.820 0.421 -20.349 1.00 89.81 126 ASN A O 1
ATOM 1022 N N . VAL A 1 127 ? 14.797 2.160 -19.364 1.00 92.69 127 VAL A N 1
ATOM 1023 C CA . VAL A 1 127 ? 15.516 3.194 -20.118 1.00 92.69 127 VAL A CA 1
ATOM 1024 C C . VAL A 1 127 ? 16.900 3.383 -19.501 1.00 92.69 127 VAL A C 1
ATOM 1026 O O . VAL A 1 127 ? 17.022 3.729 -18.332 1.00 92.69 127 VAL A O 1
ATOM 1029 N N . ILE A 1 128 ? 17.945 3.168 -20.303 1.00 94.88 128 ILE A N 1
ATOM 1030 C CA . ILE A 1 128 ? 19.343 3.351 -19.895 1.00 94.88 128 ILE A CA 1
ATOM 1031 C C . ILE A 1 128 ? 19.740 4.818 -20.068 1.00 94.88 128 ILE A C 1
ATOM 1033 O O . ILE A 1 128 ? 20.262 5.430 -19.142 1.00 94.88 128 ILE A O 1
ATOM 1037 N N . TYR A 1 129 ? 19.488 5.392 -21.249 1.00 94.25 129 TYR A N 1
ATOM 1038 C CA . TYR A 1 129 ? 19.718 6.813 -21.507 1.00 94.25 129 TYR A CA 1
ATOM 1039 C C . TYR A 1 129 ? 18.835 7.343 -22.642 1.00 94.25 129 TYR A C 1
ATOM 1041 O O . TYR A 1 129 ? 18.276 6.589 -23.446 1.00 94.25 129 TYR A O 1
ATOM 1049 N N . LEU A 1 130 ? 18.741 8.672 -22.694 1.00 94.12 130 LEU A N 1
ATOM 1050 C CA . LEU A 1 130 ? 18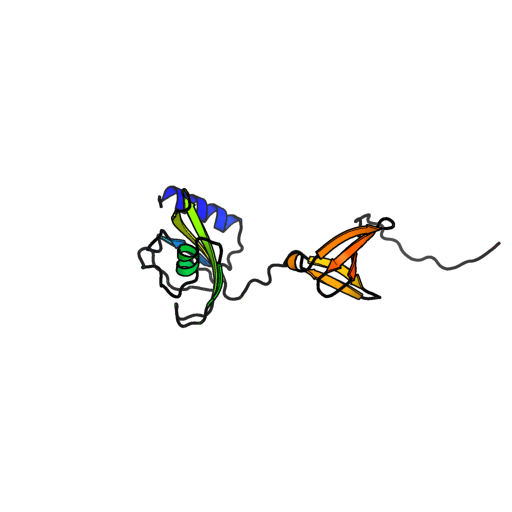.062 9.445 -23.727 1.00 94.12 130 LEU A CA 1
ATOM 1051 C C . LEU A 1 130 ? 19.065 10.426 -24.334 1.00 94.12 130 LEU A C 1
ATOM 1053 O O . LEU A 1 130 ? 19.780 11.099 -23.595 1.00 94.12 130 LEU A O 1
ATOM 1057 N N . GLU A 1 131 ? 19.096 10.538 -25.658 1.00 93.25 131 GLU A N 1
ATOM 1058 C CA . GLU A 1 131 ? 19.970 11.483 -26.357 1.00 93.25 131 GLU A CA 1
ATOM 1059 C C . GLU A 1 131 ? 19.182 12.267 -27.410 1.00 93.25 131 GLU A C 1
ATOM 1061 O O . GLU A 1 131 ? 18.334 11.721 -28.118 1.00 93.25 131 GLU A O 1
ATOM 1066 N N . ALA A 1 132 ? 19.447 13.567 -27.527 1.00 90.00 132 ALA A N 1
ATOM 1067 C CA . ALA A 1 132 ? 18.890 14.380 -28.599 1.00 90.00 132 ALA A CA 1
ATOM 1068 C C . ALA A 1 132 ? 19.754 14.229 -29.860 1.00 90.00 132 ALA A C 1
ATOM 1070 O O . ALA A 1 132 ? 20.864 14.748 -29.922 1.00 90.00 132 ALA A O 1
ATOM 1071 N N . GLN A 1 133 ? 19.228 13.562 -30.887 1.00 81.19 133 GLN A N 1
ATOM 1072 C CA . GLN A 1 133 ? 19.906 13.376 -32.171 1.00 81.19 133 GLN A CA 1
ATOM 1073 C C . GLN A 1 133 ? 18.988 13.817 -33.313 1.00 81.19 133 GLN A C 1
ATOM 1075 O O . GLN A 1 133 ? 17.854 13.351 -33.423 1.00 81.19 133 GLN A O 1
ATOM 1080 N N . ASN A 1 134 ? 19.461 14.707 -34.191 1.00 77.06 134 ASN A N 1
ATOM 1081 C CA . ASN A 1 134 ? 18.735 15.125 -35.402 1.00 77.06 134 ASN A CA 1
ATOM 1082 C C . ASN A 1 134 ? 17.267 15.542 -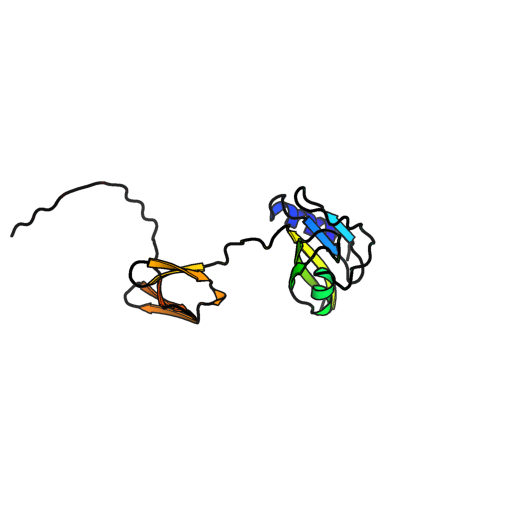35.148 1.00 77.06 134 ASN A C 1
ATOM 1084 O O . ASN A 1 134 ? 16.358 15.130 -35.869 1.00 77.06 134 ASN A O 1
ATOM 1088 N N . ARG A 1 135 ? 17.027 16.356 -34.105 1.00 82.31 135 ARG A N 1
ATOM 1089 C CA . ARG A 1 135 ? 15.689 16.818 -33.661 1.00 82.31 135 ARG A CA 1
ATOM 1090 C C . ARG A 1 135 ? 14.728 15.704 -33.211 1.00 82.31 135 ARG A C 1
ATOM 1092 O O . ARG A 1 135 ? 13.527 15.941 -33.101 1.00 82.31 135 ARG A O 1
ATOM 1099 N N . LYS A 1 136 ? 15.234 14.503 -32.940 1.00 85.25 136 LYS A N 1
ATOM 1100 C CA . LYS A 1 136 ? 14.491 13.387 -32.343 1.00 85.25 136 LYS A CA 1
ATOM 1101 C C . LYS A 1 136 ? 15.152 12.979 -31.031 1.00 85.25 136 LYS A C 1
ATOM 1103 O O . LYS A 1 136 ? 16.336 13.230 -30.817 1.00 85.25 136 LYS A O 1
ATOM 1108 N N . THR A 1 137 ? 14.389 12.330 -30.161 1.00 90.88 137 THR A N 1
ATOM 1109 C CA . THR A 1 137 ? 14.934 11.730 -28.942 1.00 90.88 137 THR A CA 1
ATOM 1110 C C . THR A 1 137 ? 15.270 10.279 -29.243 1.00 90.88 137 THR A C 1
ATOM 1112 O O . THR A 1 137 ? 14.371 9.464 -29.446 1.00 90.88 137 THR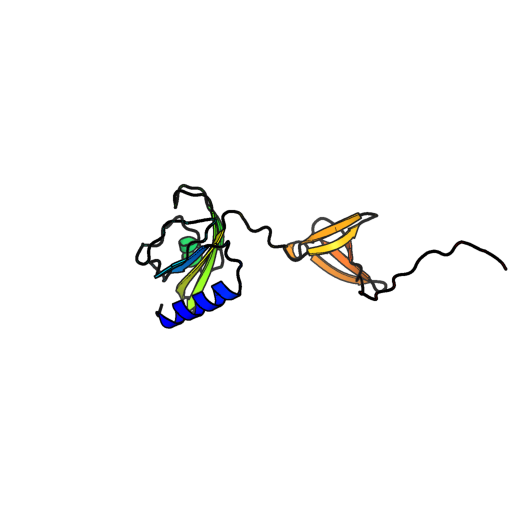 A O 1
ATOM 1115 N N . PHE A 1 138 ? 16.557 9.965 -29.316 1.00 92.88 138 PHE A N 1
ATOM 1116 C CA . PHE A 1 138 ? 17.034 8.593 -29.316 1.00 92.88 138 PHE A CA 1
ATOM 1117 C C . PHE A 1 138 ? 16.911 8.018 -27.907 1.00 92.88 138 PHE A C 1
ATOM 1119 O O . PHE A 1 138 ? 17.176 8.696 -26.912 1.00 92.88 138 PHE A O 1
ATOM 1126 N N . VAL A 1 139 ? 16.475 6.770 -27.829 1.00 94.44 139 VAL A N 1
ATOM 1127 C CA . VAL A 1 139 ? 16.207 6.067 -26.583 1.00 94.44 139 VAL A CA 1
ATOM 1128 C C . VAL A 1 139 ? 16.954 4.753 -26.625 1.00 94.44 139 VAL A C 1
ATOM 1130 O O . VAL A 1 139 ? 16.682 3.911 -27.485 1.00 94.44 139 VAL A O 1
ATOM 1133 N N . LYS A 1 140 ? 17.845 4.553 -25.656 1.00 94.62 140 LYS A N 1
ATOM 1134 C CA . LYS A 1 140 ? 18.469 3.258 -25.405 1.00 94.62 140 LYS A CA 1
ATOM 1135 C C . LYS A 1 140 ? 17.818 2.623 -24.188 1.00 94.62 140 LYS A C 1
ATOM 1137 O O . LYS A 1 140 ? 17.793 3.217 -23.111 1.00 94.62 140 LYS A O 1
ATOM 1142 N N . SER A 1 141 ? 17.308 1.410 -24.355 1.00 94.38 141 SER A N 1
ATOM 1143 C CA . SER A 1 141 ? 16.794 0.582 -23.264 1.00 94.38 141 SER A CA 1
ATOM 1144 C C . SER A 1 141 ? 17.613 -0.696 -23.107 1.00 94.38 141 SER A C 1
ATOM 1146 O O . SER A 1 141 ? 18.498 -0.981 -23.916 1.00 94.38 141 SER A O 1
ATOM 1148 N N . THR A 1 142 ? 17.305 -1.476 -22.074 1.00 93.31 142 THR A N 1
ATOM 1149 C CA . THR A 1 142 ? 17.952 -2.767 -21.798 1.00 93.31 142 THR A CA 1
ATOM 1150 C C . THR A 1 142 ? 17.758 -3.806 -22.904 1.00 93.31 142 THR A C 1
ATOM 1152 O O . THR A 1 142 ? 18.612 -4.673 -23.058 1.00 93.31 142 THR A O 1
ATOM 1155 N N . TYR A 1 143 ? 16.683 -3.717 -23.696 1.00 92.75 143 TYR A N 1
ATOM 1156 C CA . TYR A 1 143 ? 16.334 -4.724 -24.712 1.00 92.75 143 TYR A CA 1
ATOM 1157 C C . TYR A 1 143 ? 16.042 -4.162 -26.111 1.00 92.75 143 TYR A C 1
ATOM 1159 O O . TYR A 1 143 ? 15.865 -4.930 -27.053 1.00 92.75 143 TYR A O 1
ATOM 1167 N N . ALA A 1 144 ? 15.962 -2.842 -26.271 1.00 92.50 144 ALA A N 1
ATOM 1168 C CA . ALA A 1 144 ? 15.657 -2.203 -27.549 1.00 92.50 144 ALA A CA 1
ATOM 1169 C C . ALA A 1 144 ? 16.265 -0.801 -27.651 1.00 92.50 144 ALA A C 1
ATOM 1171 O O . ALA A 1 144 ? 16.529 -0.136 -26.647 1.00 92.50 144 ALA A O 1
ATOM 1172 N N . GLU A 1 145 ? 16.431 -0.323 -28.877 1.00 94.06 145 GLU A N 1
ATOM 1173 C CA . GLU A 1 145 ? 16.809 1.056 -29.161 1.00 94.06 145 GLU A CA 1
ATOM 1174 C C . GLU A 1 145 ? 15.982 1.610 -30.313 1.00 94.06 145 GLU A C 1
ATOM 1176 O O . GLU A 1 145 ? 15.535 0.871 -31.193 1.00 94.06 145 GLU A O 1
ATOM 1181 N N . GLY A 1 146 ? 15.736 2.912 -30.285 1.00 92.88 146 GLY A N 1
ATOM 1182 C CA . GLY A 1 146 ? 14.902 3.547 -31.289 1.00 92.88 146 GLY A CA 1
ATOM 1183 C C . GLY A 1 146 ? 14.646 5.007 -30.983 1.00 92.88 146 GLY A C 1
ATOM 1184 O O . GLY A 1 146 ? 15.180 5.575 -30.033 1.00 92.88 146 GLY A O 1
ATOM 1185 N N . TYR A 1 147 ? 13.799 5.621 -31.798 1.00 91.94 147 TYR A N 1
ATOM 1186 C CA . TYR A 1 147 ? 13.478 7.034 -31.652 1.00 91.94 147 TYR A CA 1
ATOM 1187 C C . TYR A 1 147 ? 12.097 7.204 -31.039 1.00 91.94 147 TYR A C 1
ATOM 1189 O O . TYR A 1 147 ? 11.110 6.652 -31.532 1.00 91.94 147 TYR A O 1
ATOM 1197 N N . HIS A 1 148 ? 12.017 8.014 -29.993 1.00 87.12 148 HIS A N 1
ATOM 1198 C CA . HIS A 1 148 ? 10.756 8.571 -29.549 1.00 87.12 148 HIS A CA 1
ATOM 1199 C C . HIS A 1 148 ? 10.376 9.732 -30.475 1.00 87.12 148 HIS A C 1
ATOM 1201 O O . HIS A 1 148 ? 11.182 10.628 -30.744 1.00 87.12 148 HIS A O 1
ATOM 1207 N N . ILE A 1 149 ? 9.147 9.714 -30.984 1.00 70.50 149 ILE A N 1
ATOM 1208 C CA . ILE A 1 149 ? 8.589 10.824 -31.755 1.00 70.50 149 ILE A CA 1
ATOM 1209 C C . ILE A 1 149 ? 7.625 11.559 -30.843 1.00 70.50 149 ILE A C 1
ATOM 1211 O O . ILE A 1 149 ? 6.616 11.006 -30.407 1.00 70.50 149 ILE A O 1
ATOM 1215 N N . TRP A 1 150 ? 7.917 12.835 -30.622 1.00 50.72 150 TRP A N 1
ATOM 1216 C CA . TRP A 1 150 ? 6.921 13.780 -30.157 1.00 50.72 150 TRP A CA 1
ATOM 1217 C C . TRP A 1 150 ? 5.825 13.887 -31.218 1.00 50.72 150 TRP A C 1
ATOM 1219 O O . TRP A 1 150 ? 6.012 14.517 -32.259 1.00 50.72 150 TRP A O 1
ATOM 1229 N N . LEU A 1 151 ? 4.658 13.299 -30.957 1.00 38.56 151 LEU A N 1
ATOM 1230 C CA . LEU A 1 151 ? 3.429 13.802 -31.558 1.00 38.56 151 LEU A CA 1
ATOM 1231 C C . LEU A 1 151 ? 3.139 15.135 -30.872 1.00 38.56 151 LEU A C 1
ATOM 1233 O O . LEU A 1 151 ? 2.417 15.200 -29.878 1.00 38.56 151 LEU A O 1
ATOM 1237 N N . CYS A 1 152 ? 3.738 16.208 -31.386 1.00 31.75 152 CYS A N 1
ATOM 1238 C CA . CYS A 1 152 ? 3.205 17.533 -31.136 1.00 31.75 152 CYS A CA 1
ATOM 1239 C C . CYS A 1 152 ? 1.770 17.507 -31.677 1.00 31.75 152 CYS A C 1
ATOM 1241 O O . CYS A 1 152 ? 1.559 17.351 -32.880 1.00 31.75 152 CYS A O 1
ATOM 1243 N N . ARG A 1 153 ? 0.779 17.551 -30.784 1.00 34.09 153 ARG A N 1
ATOM 1244 C CA . ARG A 1 153 ? -0.632 17.717 -31.141 1.00 34.09 153 ARG A CA 1
ATOM 1245 C C . ARG A 1 153 ? -0.807 19.128 -31.716 1.00 34.09 153 ARG A C 1
ATOM 1247 O O . ARG A 1 153 ? -1.297 20.024 -31.042 1.00 34.09 153 ARG A O 1
ATOM 1254 N N . SER A 1 154 ? -0.420 19.328 -32.969 1.00 29.33 154 SER A N 1
ATOM 1255 C CA . SER A 1 154 ? -1.054 20.308 -33.840 1.00 29.33 154 SER A CA 1
ATOM 1256 C C . SER A 1 154 ? -2.051 19.541 -34.698 1.00 29.33 154 SER A C 1
ATOM 1258 O O . SER A 1 154 ? -1.719 18.819 -35.633 1.00 29.33 154 SER A O 1
ATOM 1260 N N . SER A 1 155 ? -3.311 19.641 -34.299 1.00 32.56 155 SER A N 1
ATOM 1261 C CA . SER A 1 155 ? -4.465 19.342 -35.133 1.00 32.56 155 SER A CA 1
ATOM 1262 C C . SER A 1 155 ? -4.280 19.907 -36.544 1.00 32.56 155 SER A C 1
ATOM 1264 O O . SER A 1 155 ? -4.202 21.123 -36.683 1.00 32.56 155 SER A O 1
ATOM 1266 N N . TRP A 1 156 ? -4.290 19.054 -37.569 1.00 25.91 156 TRP A N 1
ATOM 1267 C CA . TRP A 1 156 ? -4.855 19.396 -38.875 1.00 25.91 156 TRP A CA 1
ATOM 1268 C C . TRP A 1 156 ? -5.484 18.150 -39.502 1.00 25.91 156 TRP A C 1
ATOM 1270 O O . TRP A 1 156 ? -4.822 17.212 -39.939 1.00 25.91 156 TRP A O 1
ATOM 1280 N N . VAL A 1 157 ? -6.812 18.158 -39.450 1.00 32.59 157 VAL A N 1
ATOM 1281 C CA . VAL A 1 157 ? -7.731 17.356 -40.251 1.00 32.59 157 VAL A CA 1
ATOM 1282 C C . VAL A 1 157 ? -7.675 17.885 -41.686 1.00 32.59 157 VAL A C 1
ATOM 1284 O O . VAL A 1 157 ? -7.734 19.093 -41.881 1.00 32.59 157 VAL A O 1
ATOM 1287 N N . GLY A 1 158 ? -7.612 17.000 -42.682 1.00 28.78 158 GLY A N 1
ATOM 1288 C CA . GLY A 1 158 ? -7.761 17.358 -44.101 1.00 28.78 158 GLY A CA 1
ATOM 1289 C C . GLY A 1 158 ? -6.839 16.521 -44.985 1.00 28.78 158 GLY A C 1
ATOM 1290 O O . GLY A 1 158 ? -5.662 16.817 -45.109 1.00 28.78 158 GLY A O 1
ATOM 1291 N N . ALA A 1 159 ? -7.274 15.342 -45.424 1.00 30.84 159 ALA A N 1
ATOM 1292 C CA . ALA A 1 159 ? -7.981 15.152 -46.694 1.00 30.84 159 ALA A CA 1
ATOM 1293 C C . ALA A 1 159 ? -7.065 15.322 -47.924 1.00 30.84 159 ALA A C 1
ATOM 1295 O O . ALA A 1 159 ? -6.602 16.414 -48.223 1.00 30.84 159 ALA A O 1
ATOM 1296 N N . ASN A 1 160 ? -6.852 14.200 -48.624 1.00 35.66 160 ASN A N 1
ATOM 1297 C CA . ASN A 1 160 ? -6.593 14.057 -50.061 1.00 35.66 160 ASN A CA 1
ATOM 1298 C C . ASN A 1 160 ? -6.146 15.303 -50.846 1.00 35.66 160 ASN A C 1
ATOM 1300 O O . ASN A 1 160 ? -6.955 16.196 -51.086 1.00 35.66 160 ASN A O 1
ATOM 1304 N N . ARG A 1 161 ? -4.973 15.211 -51.487 1.00 29.69 161 ARG A N 1
ATOM 1305 C CA . ARG A 1 161 ? -4.845 15.471 -52.934 1.00 29.69 161 ARG A CA 1
ATOM 1306 C C . ARG A 1 161 ? -3.544 14.891 -53.502 1.00 29.69 161 ARG A C 1
ATOM 1308 O O . ARG A 1 161 ? -2.449 15.335 -53.194 1.00 29.69 161 ARG A O 1
ATOM 1315 N N . THR A 1 162 ? -3.737 13.825 -54.275 1.00 31.52 162 THR A N 1
ATOM 1316 C CA . THR A 1 162 ? -3.164 13.546 -55.603 1.00 31.52 162 THR A CA 1
ATOM 1317 C C . THR A 1 162 ? -1.818 14.165 -55.999 1.00 31.52 162 THR A C 1
ATOM 1319 O O . THR A 1 162 ? -1.665 15.379 -56.083 1.00 31.52 162 THR A O 1
ATOM 1322 N N . ARG A 1 163 ? -0.922 13.257 -56.420 1.00 37.03 163 ARG A N 1
ATOM 1323 C CA . ARG A 1 163 ? 0.104 13.433 -57.462 1.00 37.03 163 ARG A CA 1
ATOM 1324 C C . ARG A 1 163 ? -0.262 14.505 -58.496 1.00 37.03 163 ARG A C 1
ATOM 1326 O O . ARG A 1 163 ? -1.290 14.360 -59.146 1.00 37.03 163 ARG A O 1
ATOM 1333 N N . THR A 1 164 ? 0.687 15.397 -58.772 1.00 29.92 164 THR A N 1
ATOM 1334 C CA . THR A 1 164 ? 1.135 15.684 -60.145 1.00 29.92 164 THR A CA 1
ATOM 1335 C C . THR A 1 164 ? 2.528 16.304 -60.105 1.00 29.92 164 THR A C 1
ATOM 1337 O O . THR A 1 164 ? 2.757 17.303 -59.432 1.00 29.92 164 THR A O 1
ATOM 1340 N N . SER A 1 165 ? 3.452 15.656 -60.808 1.00 35.03 165 SER A N 1
ATOM 1341 C CA . SER A 1 165 ? 4.675 16.226 -61.377 1.00 35.03 165 SER A CA 1
ATOM 1342 C C . SER A 1 165 ? 4.358 17.435 -62.261 1.00 35.03 165 SER A C 1
ATOM 1344 O O . SER A 1 165 ? 3.299 17.416 -62.873 1.00 35.03 165 SER A O 1
ATOM 1346 N N . TYR A 1 166 ? 5.266 18.408 -62.382 1.00 30.50 166 TYR A N 1
ATOM 1347 C CA . TYR A 1 166 ? 5.809 18.909 -63.660 1.00 30.50 166 TYR A CA 1
ATOM 1348 C C . TYR A 1 166 ? 6.828 20.043 -63.422 1.00 30.50 166 TYR A C 1
ATOM 1350 O O . TYR A 1 166 ? 6.537 20.974 -62.678 1.00 30.50 166 TYR A O 1
ATOM 1358 N N . HIS A 1 167 ? 7.952 19.902 -64.139 1.00 36.59 167 HIS A N 1
ATOM 1359 C CA . HIS A 1 167 ? 9.041 20.834 -64.481 1.00 36.59 167 HIS A CA 1
ATOM 1360 C C . HIS A 1 167 ? 9.968 21.383 -63.391 1.00 36.59 167 HIS A C 1
ATOM 1362 O O . HIS A 1 167 ? 9.543 22.212 -62.565 1.00 36.59 167 HIS A O 1
#

Sequence (167 aa):
MDRFTVSSIVKVMNELFPKEASFVISDDKRYIYYQPSKQIDLKIRPGDKIKPESVTYKALTVQRKIAEQKDSRVFGVPYFGISVPILDDGNPKGCVTAILPRKPLLTMPYLTIRVMDRWLPVPFENVIYLEAQNRKTFVKSTYAEGYHIWLCRSSWVGANRTRTSYH

Radius of gyration: 23.69 Å; chains: 1; bounding box: 37×39×82 Å

Secondary structure (DSSP, 8-state):
--HHHHHHHHHHHHHHS-TT-EEEEE-SSBEEEEE--SS------TTPBPPTTSHHHHHHHHTS-EEEEE-TTTTSS-EEEEEEEEEETTEEEEEEEEEESS-------EEEEEETTEEEEEEGGGEEEEEEETTEEEEEESS-EEEE-------------------

Organism: NCBI:txid153151

pLDDT: mean 83.41, std 19.14, range [25.91, 97.5]